Protein AF-A0A9E4CKY4-F1 (afdb_monomer_lite)

pLDDT: mean 94.08, std 6.48, range [57.16, 98.38]

Structure (mmCIF, N/CA/C/O backbone):
data_AF-A0A9E4CKY4-F1
#
_entry.id   AF-A0A9E4CKY4-F1
#
loop_
_atom_site.group_PDB
_atom_site.id
_atom_site.type_symbol
_atom_site.label_atom_id
_atom_site.label_alt_id
_atom_site.label_comp_id
_atom_site.label_asym_id
_atom_site.label_entity_id
_atom_site.label_seq_id
_atom_site.pdbx_PDB_ins_code
_atom_site.Cartn_x
_atom_site.Cartn_y
_atom_site.Cartn_z
_atom_site.occupancy
_atom_site.B_iso_or_equiv
_atom_site.auth_seq_id
_atom_site.auth_comp_id
_atom_site.auth_asym_id
_atom_site.auth_atom_id
_atom_site.pdbx_PDB_model_num
ATOM 1 N N . MET A 1 1 ? -3.805 -0.634 24.691 1.00 61.34 1 MET A N 1
ATOM 2 C CA . MET A 1 1 ? -2.761 -0.137 23.760 1.00 61.34 1 MET A CA 1
ATOM 3 C C . MET A 1 1 ? -3.254 1.125 23.072 1.00 61.34 1 MET A C 1
ATOM 5 O O . MET A 1 1 ? -4.434 1.181 22.730 1.00 61.34 1 MET A O 1
ATOM 9 N N . LYS A 1 2 ? -2.380 2.120 22.867 1.00 76.88 2 LYS A N 1
ATOM 10 C CA . LYS A 1 2 ? -2.698 3.299 22.041 1.00 76.88 2 LYS A CA 1
ATOM 11 C C . LYS A 1 2 ? -3.143 2.828 20.647 1.00 76.88 2 LYS A C 1
ATOM 13 O O . LYS A 1 2 ? -2.597 1.849 20.141 1.00 76.88 2 LYS A O 1
ATOM 18 N N . VAL A 1 3 ? -4.127 3.502 20.046 1.00 83.06 3 VAL A N 1
ATOM 19 C CA . VAL A 1 3 ? -4.767 3.103 18.771 1.00 83.06 3 VAL A CA 1
ATOM 20 C C . VAL A 1 3 ? -3.738 2.833 17.661 1.00 83.06 3 VAL A C 1
ATOM 22 O O . VAL A 1 3 ? -3.904 1.889 16.890 1.00 83.06 3 VAL A O 1
ATOM 25 N N . TYR A 1 4 ? -2.626 3.569 17.660 1.00 88.94 4 TYR A N 1
ATOM 26 C CA . TYR A 1 4 ? -1.533 3.426 16.698 1.00 88.94 4 TYR A CA 1
ATOM 27 C C . TYR A 1 4 ? -0.765 2.098 16.761 1.00 88.94 4 TYR A C 1
ATOM 29 O O . TYR A 1 4 ? -0.247 1.670 15.739 1.00 88.94 4 TYR A O 1
ATOM 37 N N . PHE A 1 5 ? -0.713 1.436 17.921 1.00 91.81 5 PHE A N 1
ATOM 38 C CA . PHE A 1 5 ? 0.074 0.211 18.142 1.00 91.81 5 PHE A CA 1
ATOM 39 C C . PHE A 1 5 ? -0.791 -1.047 18.237 1.00 91.81 5 PHE A C 1
ATOM 41 O O . PHE A 1 5 ? -0.316 -2.111 18.625 1.00 91.81 5 PHE A O 1
ATOM 48 N N . LYS A 1 6 ? -2.085 -0.943 17.923 1.00 92.25 6 LYS A N 1
ATOM 49 C CA . LYS A 1 6 ? -2.936 -2.130 17.858 1.00 92.25 6 LYS A CA 1
ATOM 50 C C . LYS A 1 6 ? -2.504 -3.006 16.674 1.00 92.25 6 LYS A C 1
ATOM 52 O O . LYS A 1 6 ? -2.190 -2.454 15.617 1.00 92.25 6 LYS A O 1
ATOM 57 N N . PRO A 1 7 ? -2.585 -4.344 16.786 1.00 93.25 7 PRO A N 1
ATOM 58 C CA . PRO A 1 7 ? -2.240 -5.248 15.686 1.00 93.25 7 PRO A CA 1
ATOM 59 C C . PRO A 1 7 ? -2.979 -4.933 14.378 1.00 93.25 7 PRO A C 1
ATOM 61 O O . PRO A 1 7 ? -2.389 -4.975 13.304 1.00 93.25 7 PRO A O 1
ATOM 64 N N . SER A 1 8 ? -4.255 -4.534 14.458 1.00 94.25 8 SER A N 1
ATOM 65 C CA . SER A 1 8 ? -5.036 -4.120 13.285 1.00 94.25 8 SER A CA 1
ATOM 66 C C . SER A 1 8 ? -4.474 -2.879 12.592 1.00 94.25 8 SER A C 1
ATOM 68 O O . SER A 1 8 ? -4.545 -2.785 11.373 1.00 94.25 8 SER A O 1
ATOM 70 N N . SER A 1 9 ? -3.932 -1.930 13.354 1.00 95.81 9 SER A N 1
ATOM 71 C CA . SER A 1 9 ? -3.352 -0.697 12.820 1.00 95.81 9 SER A CA 1
ATOM 72 C C . SER A 1 9 ? -1.989 -0.969 12.189 1.00 95.81 9 SER A C 1
ATOM 74 O O . SER A 1 9 ? -1.734 -0.518 11.082 1.00 95.81 9 SER A O 1
ATOM 76 N N . ILE A 1 10 ? -1.156 -1.793 12.836 1.00 96.50 10 ILE A N 1
ATOM 77 C CA . ILE A 1 10 ? 0.135 -2.231 12.279 1.00 96.50 10 ILE A CA 1
ATOM 78 C C . ILE A 1 10 ? -0.073 -2.962 10.949 1.00 96.50 10 ILE A C 1
ATOM 80 O O . ILE A 1 10 ? 0.599 -2.660 9.964 1.00 96.50 10 ILE A O 1
ATOM 84 N N . LEU A 1 11 ? -1.049 -3.874 10.897 1.00 96.94 11 LEU A N 1
ATOM 85 C CA . LEU A 1 11 ? -1.404 -4.574 9.666 1.00 96.94 11 LEU A CA 1
ATOM 86 C C . LEU A 1 11 ? -1.862 -3.601 8.569 1.00 96.94 11 LEU A C 1
ATOM 88 O O . LEU A 1 11 ? -1.486 -3.772 7.414 1.00 96.94 11 LEU A O 1
ATOM 92 N N . PHE A 1 12 ? -2.623 -2.565 8.930 1.00 97.75 12 PHE A N 1
ATOM 93 C CA . PHE A 1 12 ? -3.084 -1.542 7.990 1.00 97.75 12 PHE A CA 1
ATOM 94 C C . PHE A 1 12 ? -1.933 -0.743 7.386 1.00 97.75 12 PHE A C 1
ATOM 96 O O . PHE A 1 12 ? -1.911 -0.529 6.174 1.00 97.75 12 PHE A O 1
ATOM 103 N N . TYR A 1 13 ? -0.954 -0.352 8.202 1.00 97.81 13 TYR A N 1
ATOM 104 C CA . TYR A 1 13 ? 0.244 0.343 7.735 1.00 97.81 13 TYR A CA 1
ATOM 105 C C . TYR A 1 13 ? 1.033 -0.513 6.749 1.00 97.81 13 TYR A C 1
ATOM 107 O O . TYR A 1 13 ? 1.376 -0.049 5.663 1.00 97.81 13 TYR A O 1
ATOM 115 N N . LEU A 1 14 ? 1.273 -1.775 7.115 1.00 97.44 14 LEU A N 1
ATOM 116 C CA . LEU A 1 14 ? 2.056 -2.703 6.311 1.00 97.44 14 LEU A CA 1
ATOM 117 C C . LEU A 1 14 ? 1.368 -3.009 4.975 1.00 97.44 14 LEU A C 1
ATOM 119 O O . LEU A 1 14 ? 1.996 -2.894 3.926 1.00 97.44 14 LEU A O 1
ATOM 123 N N . LEU A 1 15 ? 0.073 -3.346 5.004 1.00 97.31 15 LEU A N 1
ATOM 124 C CA . LEU A 1 15 ? -0.708 -3.616 3.794 1.00 97.31 15 LEU A CA 1
ATOM 125 C C . LEU A 1 15 ? -0.780 -2.393 2.881 1.00 97.31 15 LEU A C 1
ATOM 127 O O . LEU A 1 15 ? -0.623 -2.537 1.673 1.00 97.31 15 LEU A O 1
ATOM 131 N N . SER A 1 16 ? -0.988 -1.198 3.442 1.00 97.81 16 SER A N 1
ATOM 132 C CA . SER A 1 16 ? -1.038 0.037 2.653 1.00 97.81 16 SER A CA 1
ATOM 133 C C . SER A 1 16 ? 0.309 0.314 1.987 1.00 97.81 16 SER A C 1
ATOM 135 O O . SER A 1 16 ? 0.360 0.521 0.778 1.00 97.81 16 SER A O 1
ATOM 137 N N . ALA A 1 17 ? 1.409 0.252 2.742 1.00 98.06 17 ALA A N 1
ATOM 138 C CA . ALA A 1 17 ? 2.745 0.490 2.204 1.00 98.06 17 ALA A CA 1
ATOM 139 C C . ALA A 1 17 ? 3.103 -0.510 1.092 1.00 98.06 17 ALA A C 1
ATOM 141 O O . ALA A 1 17 ? 3.529 -0.100 0.014 1.00 98.06 17 ALA A O 1
ATOM 142 N N . LEU A 1 18 ? 2.881 -1.809 1.322 1.00 97.62 18 LEU A N 1
ATOM 143 C CA . LEU A 1 18 ? 3.209 -2.858 0.352 1.00 97.62 18 LEU A CA 1
ATOM 144 C C . LEU A 1 18 ? 2.335 -2.791 -0.901 1.00 97.62 18 LEU A C 1
ATOM 146 O O . LEU A 1 18 ? 2.848 -2.909 -2.014 1.00 97.62 18 LEU A O 1
ATOM 150 N N . LEU A 1 19 ? 1.025 -2.588 -0.742 1.00 97.81 19 LEU A N 1
ATOM 151 C CA . LEU A 1 19 ? 0.117 -2.508 -1.881 1.00 97.81 19 LEU A CA 1
ATOM 152 C C . LEU A 1 19 ? 0.472 -1.325 -2.782 1.00 97.81 19 LEU A C 1
ATOM 154 O O . LEU A 1 19 ? 0.595 -1.491 -3.994 1.00 97.81 19 LEU A O 1
ATOM 158 N N . PHE A 1 20 ? 0.665 -0.141 -2.202 1.00 98.06 20 PHE A N 1
ATOM 159 C CA . PHE A 1 20 ? 0.993 1.051 -2.980 1.00 98.06 20 PHE A CA 1
ATOM 160 C C . PHE A 1 20 ? 2.417 1.020 -3.535 1.00 98.06 20 PHE A C 1
ATOM 162 O O . PHE A 1 20 ? 2.638 1.554 -4.618 1.00 98.06 20 PHE A O 1
ATOM 169 N N . PHE A 1 21 ? 3.354 0.337 -2.873 1.00 98.12 21 PHE A N 1
ATOM 170 C CA . PHE A 1 21 ? 4.666 0.051 -3.448 1.00 98.12 21 PHE A CA 1
ATOM 171 C C . PHE A 1 21 ? 4.552 -0.748 -4.752 1.00 98.12 21 PHE A C 1
ATOM 173 O O . PHE A 1 21 ? 5.113 -0.355 -5.780 1.00 98.12 21 PHE A O 1
ATOM 180 N N . LEU A 1 22 ? 3.782 -1.840 -4.741 1.00 96.38 22 LEU A N 1
ATOM 181 C CA . LEU A 1 22 ? 3.569 -2.651 -5.939 1.00 96.38 22 LEU A CA 1
ATOM 182 C C . LEU A 1 22 ? 2.817 -1.871 -7.015 1.00 96.38 22 LEU A C 1
ATOM 184 O O . LEU A 1 22 ? 3.237 -1.883 -8.168 1.00 96.38 22 LEU A O 1
ATOM 188 N N . LEU A 1 23 ? 1.754 -1.149 -6.649 1.00 96.06 23 LEU A N 1
ATOM 189 C CA . LEU A 1 23 ? 1.012 -0.314 -7.595 1.00 96.06 23 LEU A CA 1
ATOM 190 C C . LEU A 1 23 ? 1.907 0.752 -8.234 1.00 96.06 23 LEU A C 1
ATOM 192 O O . LEU A 1 23 ? 1.894 0.889 -9.453 1.00 96.06 23 LEU A O 1
ATOM 196 N N . GLY A 1 24 ? 2.718 1.463 -7.447 1.00 96.88 24 GLY A N 1
ATOM 197 C CA . GLY A 1 24 ? 3.655 2.465 -7.958 1.00 96.88 24 GLY A CA 1
ATOM 198 C C . GLY A 1 24 ? 4.669 1.865 -8.931 1.00 96.88 24 GLY A C 1
ATOM 199 O O . GLY A 1 24 ? 4.895 2.418 -10.005 1.00 96.88 24 GLY A O 1
ATOM 200 N N . THR A 1 25 ? 5.204 0.688 -8.602 1.00 96.00 25 THR A N 1
ATOM 201 C CA . THR A 1 25 ? 6.143 -0.051 -9.461 1.00 96.00 25 THR A CA 1
ATOM 202 C C . THR A 1 25 ? 5.480 -0.488 -10.772 1.00 96.00 25 THR A C 1
ATOM 204 O O . THR A 1 25 ? 6.006 -0.236 -11.855 1.00 96.00 25 THR A O 1
ATOM 207 N N . VAL A 1 26 ? 4.298 -1.109 -10.697 1.00 94.25 26 VAL A N 1
ATOM 208 C CA . VAL A 1 26 ? 3.556 -1.603 -11.868 1.00 94.25 26 VAL A CA 1
ATOM 209 C C . VAL A 1 26 ? 3.147 -0.447 -12.779 1.00 94.25 26 VAL A C 1
ATOM 211 O O . VAL A 1 26 ? 3.372 -0.511 -13.987 1.00 94.25 26 VAL A O 1
ATOM 214 N N . LEU A 1 27 ? 2.603 0.635 -12.216 1.00 94.38 27 LEU A N 1
ATOM 215 C CA . LEU A 1 27 ? 2.190 1.810 -12.982 1.00 94.38 27 LEU A CA 1
ATOM 216 C C . LEU A 1 27 ? 3.382 2.509 -13.643 1.00 94.38 27 LEU A C 1
ATOM 218 O O . LEU A 1 27 ? 3.289 2.858 -14.818 1.00 94.38 27 LEU A O 1
ATOM 222 N N . ALA A 1 28 ? 4.514 2.658 -12.948 1.00 96.19 28 ALA A N 1
ATOM 223 C CA . ALA A 1 28 ? 5.730 3.224 -13.536 1.00 96.1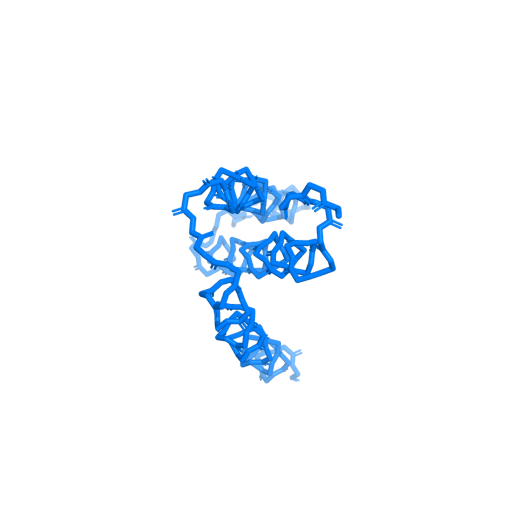9 28 ALA A CA 1
ATOM 224 C C . ALA A 1 28 ? 6.287 2.350 -14.672 1.00 96.19 28 ALA A C 1
ATOM 226 O O . ALA A 1 28 ? 6.745 2.874 -15.692 1.00 96.19 28 ALA A O 1
ATOM 227 N N . GLY A 1 29 ? 6.200 1.024 -14.531 1.00 92.94 29 GLY A N 1
ATOM 228 C CA . GLY A 1 29 ? 6.542 0.076 -15.589 1.00 92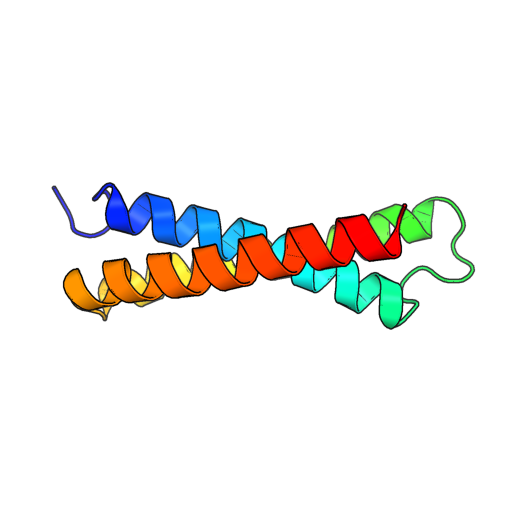.94 29 GLY A CA 1
ATOM 229 C C . GLY A 1 29 ? 5.650 0.229 -16.825 1.00 92.94 29 GLY A C 1
ATOM 230 O O . GLY A 1 29 ? 6.161 0.349 -17.939 1.00 92.94 29 GLY A O 1
ATOM 231 N N . ILE A 1 30 ? 4.327 0.295 -16.635 1.00 92.44 30 ILE A N 1
ATOM 232 C CA . ILE A 1 30 ? 3.348 0.479 -17.723 1.00 92.44 30 ILE A CA 1
ATOM 233 C C . ILE A 1 30 ? 3.531 1.839 -18.409 1.00 92.44 30 ILE A C 1
ATOM 235 O O . ILE A 1 30 ? 3.526 1.913 -19.637 1.00 92.44 30 ILE A O 1
ATOM 239 N N . ALA A 1 31 ? 3.759 2.902 -17.634 1.00 95.12 31 ALA A N 1
ATOM 240 C CA . ALA A 1 31 ? 4.019 4.248 -18.144 1.00 95.12 31 ALA A CA 1
ATOM 241 C C . ALA A 1 31 ? 5.376 4.374 -18.863 1.00 95.12 31 ALA A C 1
ATOM 243 O O . ALA A 1 31 ? 5.644 5.383 -19.510 1.00 95.12 31 ALA A O 1
ATOM 244 N N . GLY A 1 32 ? 6.242 3.359 -18.770 1.00 94.25 32 GLY A N 1
ATOM 245 C CA . GLY A 1 32 ? 7.550 3.360 -19.412 1.00 94.25 32 GLY A CA 1
ATOM 246 C C . GLY A 1 32 ? 8.551 4.320 -18.769 1.00 94.25 32 GLY A C 1
ATOM 247 O O . GLY A 1 32 ? 9.463 4.769 -19.457 1.00 94.25 32 GLY A O 1
ATOM 248 N N . ALA A 1 33 ? 8.419 4.606 -17.469 1.00 92.94 33 ALA A N 1
ATOM 249 C CA . ALA A 1 33 ? 9.230 5.600 -16.755 1.00 92.94 33 ALA A CA 1
ATOM 250 C C . ALA A 1 33 ? 10.752 5.351 -16.834 1.00 92.94 33 ALA A C 1
ATOM 252 O O . ALA A 1 33 ? 11.53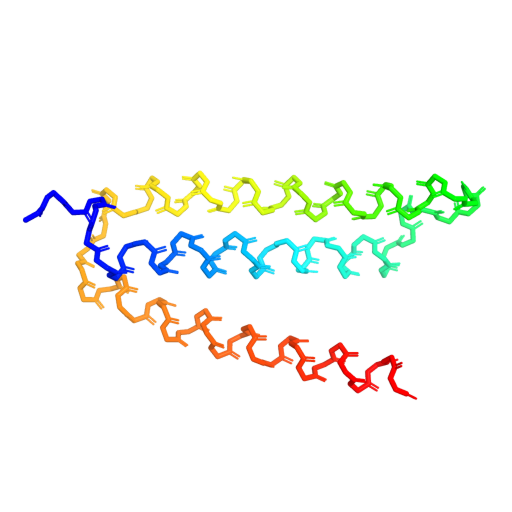7 6.286 -16.724 1.00 92.94 33 ALA A O 1
ATOM 253 N N . GLY A 1 34 ? 11.175 4.098 -17.036 1.00 91.62 34 GLY A N 1
ATOM 254 C CA . GLY A 1 34 ? 12.581 3.707 -17.185 1.00 91.62 34 GLY A CA 1
ATOM 255 C C . GLY A 1 34 ? 13.031 3.393 -18.619 1.00 91.62 34 GLY A C 1
ATOM 256 O O . GLY A 1 34 ? 14.128 2.862 -18.800 1.00 91.62 34 GLY A O 1
ATOM 257 N N . LYS A 1 35 ? 12.204 3.638 -19.649 1.00 94.31 35 LYS A N 1
ATOM 258 C CA . LYS A 1 35 ? 12.540 3.266 -21.038 1.00 94.31 35 LYS A CA 1
ATOM 259 C C . LYS A 1 35 ? 13.765 4.037 -21.541 1.00 94.31 35 LYS A C 1
ATOM 261 O O . LYS A 1 35 ? 13.861 5.247 -21.374 1.00 94.31 35 LYS A O 1
ATOM 266 N N . GLY A 1 36 ? 14.694 3.321 -22.176 1.00 94.56 36 GLY A N 1
A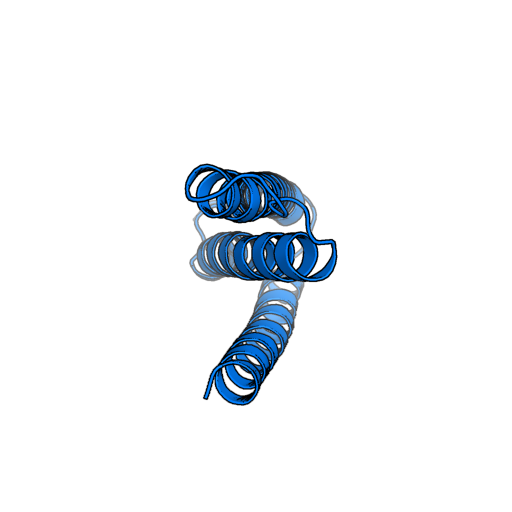TOM 267 C CA . GLY A 1 36 ? 15.929 3.895 -22.729 1.00 94.56 36 GLY A CA 1
ATOM 268 C C . GLY A 1 36 ? 17.039 4.161 -21.705 1.00 94.56 36 GLY A C 1
ATOM 269 O O . GLY A 1 36 ? 18.099 4.632 -22.091 1.00 94.56 36 GLY A O 1
ATOM 270 N N . GLN A 1 37 ? 16.829 3.830 -20.425 1.00 93.31 37 GLN A N 1
ATOM 271 C CA . GLN A 1 37 ? 17.773 4.131 -19.337 1.00 93.31 37 GLN A CA 1
ATOM 272 C C . GLN A 1 37 ? 18.614 2.921 -18.885 1.00 93.31 37 GLN A C 1
ATOM 274 O O . GLN A 1 37 ? 19.297 2.978 -17.863 1.00 93.31 37 GLN A O 1
ATOM 279 N N . GLY A 1 38 ? 18.555 1.797 -19.609 1.00 92.50 38 GLY A N 1
ATOM 280 C CA . GLY A 1 38 ? 19.287 0.575 -19.258 1.00 92.50 38 GLY A CA 1
ATOM 281 C C . GLY A 1 38 ? 19.019 0.129 -17.814 1.00 92.50 38 GLY A C 1
ATOM 282 O O . GLY A 1 38 ? 17.869 0.062 -17.380 1.00 92.50 38 GLY A O 1
ATOM 283 N N . LEU A 1 39 ? 20.085 -0.134 -17.050 1.00 91.25 39 LEU A N 1
ATOM 284 C CA . LEU A 1 39 ? 19.999 -0.574 -15.650 1.00 91.25 39 LEU A CA 1
ATOM 285 C C . LEU A 1 39 ? 19.379 0.486 -14.720 1.00 91.25 39 LEU A C 1
ATOM 287 O O . LEU A 1 39 ? 18.677 0.138 -13.769 1.00 91.25 39 LEU A O 1
ATOM 291 N N . ALA A 1 40 ? 19.573 1.776 -15.020 1.00 94.75 40 ALA A N 1
ATOM 292 C CA . ALA A 1 40 ? 18.962 2.866 -14.260 1.00 94.75 40 ALA A CA 1
ATOM 293 C C . ALA A 1 40 ? 17.432 2.880 -14.409 1.00 94.75 40 ALA A C 1
ATOM 295 O O . ALA A 1 40 ? 16.729 3.314 -13.499 1.00 94.75 40 ALA A O 1
ATOM 296 N N . GLY A 1 41 ? 16.898 2.326 -15.503 1.00 95.31 41 GLY A N 1
ATOM 297 C CA . GLY A 1 41 ? 15.458 2.175 -15.703 1.00 95.31 41 GLY A CA 1
ATOM 298 C C . GLY A 1 41 ? 14.787 1.341 -14.608 1.00 95.31 41 GLY A C 1
ATOM 299 O O . GLY A 1 41 ? 13.710 1.705 -14.136 1.00 95.31 41 GLY A O 1
ATOM 300 N N . GLY A 1 42 ? 15.445 0.274 -14.143 1.00 92.75 42 GLY A N 1
ATOM 301 C CA . GLY A 1 42 ? 14.950 -0.543 -13.031 1.00 92.75 42 GLY A CA 1
ATOM 302 C C . GLY A 1 42 ? 14.920 0.227 -11.710 1.00 92.75 42 GLY A C 1
ATOM 303 O O . GLY A 1 42 ? 13.922 0.188 -10.993 1.00 92.75 42 GLY A O 1
ATOM 304 N N . ALA A 1 43 ? 15.977 0.993 -11.422 1.00 96.31 43 ALA A N 1
ATOM 305 C CA . ALA A 1 43 ? 16.053 1.827 -10.224 1.00 96.31 43 ALA A CA 1
ATOM 306 C C . ALA A 1 43 ? 14.991 2.939 -10.217 1.00 96.31 43 ALA A C 1
ATOM 308 O O . ALA A 1 43 ? 14.385 3.192 -9.179 1.00 96.31 43 ALA A O 1
ATOM 309 N N . ILE A 1 44 ? 14.713 3.560 -11.369 1.00 96.44 44 ILE A N 1
ATOM 310 C CA . ILE A 1 44 ? 13.651 4.568 -11.510 1.00 96.44 44 ILE A CA 1
ATOM 311 C C . ILE A 1 44 ? 12.289 3.952 -11.176 1.00 96.44 44 ILE A C 1
ATOM 313 O O . ILE A 1 44 ? 11.562 4.481 -10.338 1.00 96.44 44 ILE A O 1
ATOM 317 N N . VAL A 1 45 ? 11.955 2.814 -11.791 1.00 97.06 45 VAL A N 1
ATOM 318 C CA . VAL A 1 45 ? 10.668 2.131 -11.578 1.00 97.06 45 VAL A CA 1
ATOM 319 C C . VAL A 1 45 ? 10.507 1.679 -10.121 1.00 97.06 45 VAL A C 1
ATOM 321 O O . VAL A 1 45 ? 9.449 1.896 -9.529 1.00 97.06 45 VAL A O 1
ATOM 324 N N . LEU A 1 46 ? 11.563 1.135 -9.505 1.00 96.94 46 LEU A N 1
ATOM 325 C CA . LEU A 1 46 ? 11.566 0.814 -8.073 1.00 96.94 46 LEU A CA 1
ATOM 326 C C . LEU A 1 46 ? 11.407 2.065 -7.200 1.00 96.94 46 LEU A C 1
ATOM 328 O O . LEU A 1 46 ? 10.675 2.029 -6.213 1.00 96.94 46 LEU A O 1
ATOM 332 N N . GLY A 1 47 ? 12.041 3.178 -7.571 1.00 97.62 47 GLY A N 1
ATOM 333 C CA . GLY A 1 47 ? 11.919 4.460 -6.879 1.00 97.62 47 GLY A CA 1
ATOM 334 C C . GLY A 1 47 ? 10.476 4.964 -6.824 1.00 97.62 47 GLY A C 1
ATOM 335 O O . GLY A 1 47 ? 10.019 5.384 -5.762 1.00 97.62 47 GLY A O 1
ATOM 336 N N . TYR A 1 48 ? 9.721 4.842 -7.921 1.00 98.00 48 TYR A N 1
ATOM 337 C CA . TYR A 1 48 ? 8.281 5.135 -7.928 1.00 98.00 48 TYR A CA 1
ATOM 338 C C . TYR A 1 48 ? 7.504 4.260 -6.941 1.00 98.00 48 TYR A C 1
ATOM 340 O O . TYR A 1 48 ? 6.646 4.772 -6.218 1.00 98.00 48 TYR A O 1
ATOM 348 N N . GLY A 1 49 ? 7.831 2.968 -6.863 1.00 97.94 49 GLY A N 1
ATOM 349 C CA . GLY A 1 49 ? 7.285 2.074 -5.846 1.00 97.94 49 GLY A CA 1
ATOM 350 C C . GLY A 1 49 ? 7.584 2.561 -4.429 1.00 97.94 49 GLY A C 1
ATOM 351 O O . GLY A 1 49 ? 6.669 2.718 -3.622 1.00 97.94 49 GLY A O 1
ATOM 352 N N . VAL A 1 50 ? 8.850 2.858 -4.122 1.00 98.25 50 VAL A N 1
ATOM 353 C CA . VAL A 1 50 ? 9.264 3.331 -2.789 1.00 98.25 50 VAL A CA 1
ATOM 354 C C . VAL A 1 50 ? 8.537 4.620 -2.408 1.00 98.25 50 VAL A C 1
ATOM 356 O O . VAL A 1 50 ? 7.972 4.694 -1.318 1.00 98.25 50 VAL A O 1
ATOM 359 N N . MET A 1 51 ? 8.488 5.613 -3.301 1.00 98.25 51 MET A N 1
ATOM 360 C CA . MET A 1 51 ? 7.779 6.868 -3.037 1.00 98.25 51 MET A CA 1
ATOM 361 C C . MET A 1 51 ? 6.296 6.620 -2.746 1.00 98.25 51 MET A C 1
ATOM 363 O O . MET A 1 51 ? 5.787 7.095 -1.730 1.00 98.25 51 MET A O 1
ATOM 367 N N . ALA A 1 52 ? 5.613 5.839 -3.588 1.00 98.25 52 ALA A N 1
ATOM 368 C CA . ALA A 1 52 ? 4.197 5.528 -3.406 1.00 98.25 52 ALA A CA 1
ATOM 369 C C . ALA A 1 52 ? 3.931 4.788 -2.082 1.00 98.25 52 ALA A C 1
ATOM 371 O O . ALA A 1 52 ? 3.012 5.153 -1.346 1.00 98.25 52 ALA A O 1
ATOM 372 N N . GLY A 1 53 ? 4.760 3.797 -1.742 1.00 98.31 53 GLY A N 1
ATOM 373 C CA . GLY A 1 53 ? 4.667 3.059 -0.482 1.00 98.31 53 GLY A CA 1
ATOM 374 C C . GLY A 1 53 ? 4.894 3.946 0.746 1.00 98.31 53 GLY A C 1
ATOM 375 O O . GLY A 1 53 ? 4.129 3.866 1.707 1.00 98.31 53 GLY A O 1
ATOM 376 N N . CYS A 1 54 ? 5.885 4.843 0.706 1.00 98.38 54 CYS A N 1
ATOM 377 C CA . CYS A 1 54 ? 6.148 5.805 1.779 1.00 98.38 54 CYS A CA 1
ATOM 378 C C . CYS A 1 54 ? 4.984 6.786 1.976 1.00 98.38 54 CYS A C 1
ATOM 380 O O . CYS A 1 54 ? 4.5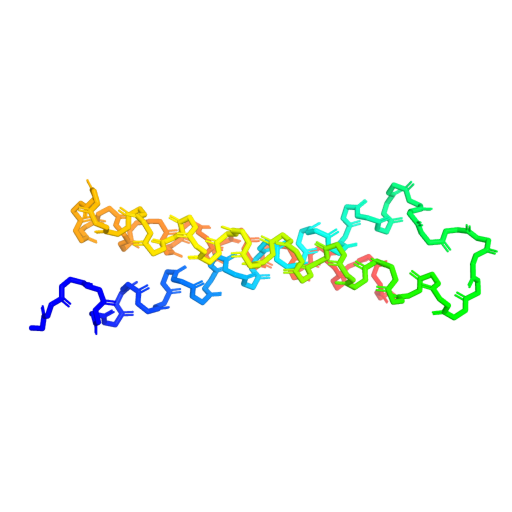44 6.995 3.108 1.00 98.38 54 CYS A O 1
ATOM 382 N N . PHE A 1 55 ? 4.439 7.352 0.893 1.00 98.31 55 PHE A N 1
ATOM 383 C CA . PHE A 1 55 ? 3.265 8.225 0.978 1.00 98.31 55 PHE A CA 1
ATOM 384 C C . PHE A 1 55 ? 2.051 7.488 1.551 1.00 98.31 55 PHE A C 1
ATOM 386 O O . PHE A 1 55 ? 1.377 8.013 2.438 1.00 98.31 55 PHE A O 1
ATOM 393 N N . ALA A 1 56 ? 1.803 6.254 1.107 1.00 98.19 56 ALA A N 1
ATOM 394 C CA . ALA A 1 56 ? 0.719 5.429 1.628 1.00 98.19 56 ALA A CA 1
ATOM 395 C C . ALA A 1 56 ? 0.910 5.078 3.110 1.00 98.19 56 ALA A C 1
ATOM 397 O O . ALA A 1 56 ? -0.060 5.087 3.865 1.00 98.19 56 ALA A O 1
ATOM 398 N N . LEU A 1 57 ? 2.145 4.821 3.550 1.00 98.06 57 LEU A N 1
ATOM 399 C CA . LEU A 1 57 ? 2.461 4.567 4.954 1.00 98.06 57 LEU A CA 1
ATOM 400 C C . LEU A 1 57 ? 2.124 5.778 5.832 1.00 98.06 57 LEU A C 1
ATOM 402 O O . LEU A 1 57 ? 1.432 5.634 6.841 1.00 98.06 57 LEU A O 1
ATOM 406 N N . ILE A 1 58 ? 2.566 6.972 5.429 1.00 98.06 58 ILE A N 1
ATOM 407 C CA . ILE A 1 58 ? 2.268 8.220 6.145 1.00 98.06 58 ILE A CA 1
ATOM 408 C C . ILE A 1 58 ? 0.754 8.447 6.182 1.00 98.06 58 ILE A C 1
ATOM 410 O O . ILE A 1 58 ? 0.189 8.673 7.254 1.00 98.06 58 ILE A O 1
ATOM 414 N N . ALA A 1 59 ? 0.077 8.313 5.038 1.00 97.75 59 ALA A N 1
ATOM 415 C CA . ALA A 1 59 ? -1.372 8.449 4.954 1.00 97.75 59 ALA A CA 1
ATOM 416 C C . ALA A 1 59 ? -2.094 7.442 5.863 1.00 97.75 59 ALA A C 1
ATOM 418 O O . ALA A 1 59 ? -3.060 7.806 6.535 1.00 97.75 59 ALA A O 1
ATOM 419 N N . ALA A 1 60 ? -1.615 6.199 5.947 1.00 97.06 60 ALA A N 1
ATOM 420 C CA . ALA A 1 60 ? -2.199 5.163 6.790 1.00 97.06 60 ALA A CA 1
ATOM 421 C C . ALA A 1 60 ? -2.046 5.480 8.288 1.00 97.06 60 ALA A C 1
ATOM 423 O O . ALA A 1 60 ? -3.012 5.336 9.043 1.00 97.06 60 ALA A O 1
ATOM 424 N N . ILE A 1 61 ? -0.873 5.967 8.711 1.00 96.44 61 ILE A N 1
ATOM 425 C CA . ILE A 1 61 ? -0.614 6.403 10.094 1.00 96.44 61 ILE A CA 1
ATOM 426 C C . ILE A 1 61 ? -1.551 7.548 10.480 1.00 96.44 61 ILE A C 1
ATOM 428 O O . ILE A 1 61 ? -2.213 7.476 11.517 1.00 96.44 61 ILE A O 1
ATOM 432 N N . VAL A 1 62 ? -1.651 8.572 9.627 1.00 96.62 62 VAL A N 1
ATOM 433 C CA . VAL A 1 62 ? -2.553 9.713 9.838 1.00 96.62 62 VAL A CA 1
ATOM 434 C C . VAL A 1 62 ? -4.000 9.226 9.910 1.00 96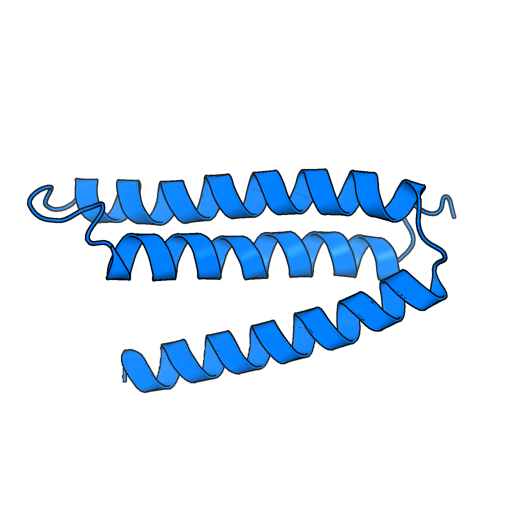.62 62 VAL A C 1
ATOM 436 O O . VAL A 1 62 ? -4.705 9.539 10.865 1.00 96.62 62 VAL A O 1
ATOM 439 N N . THR A 1 63 ? -4.425 8.386 8.964 1.00 95.69 63 THR A N 1
ATOM 440 C CA . THR A 1 63 ? -5.795 7.858 8.877 1.00 95.69 63 THR A CA 1
ATOM 441 C C . THR A 1 63 ? -6.220 7.153 10.161 1.00 95.69 63 THR A C 1
ATOM 443 O O . THR A 1 63 ? -7.313 7.413 10.660 1.00 95.69 63 THR A O 1
ATOM 446 N N . VAL A 1 64 ? -5.365 6.318 10.759 1.00 95.69 64 VAL A N 1
ATOM 447 C CA . VAL A 1 64 ? -5.687 5.610 12.013 1.00 95.69 64 VAL A CA 1
ATOM 448 C C . VAL A 1 64 ? -6.020 6.562 13.172 1.00 95.69 64 VAL A C 1
ATOM 450 O O . VAL A 1 64 ? -6.796 6.187 14.050 1.00 95.69 64 VAL A O 1
ATOM 453 N N . GLY A 1 65 ? -5.522 7.803 13.153 1.00 93.19 65 GLY A N 1
ATOM 454 C CA . GLY A 1 65 ? -5.897 8.839 14.119 1.00 93.19 65 GLY A CA 1
ATOM 455 C C . GLY A 1 65 ? -7.345 9.338 13.993 1.00 93.19 65 GLY A C 1
ATOM 456 O O . GLY A 1 65 ? -7.903 9.824 14.974 1.00 93.19 65 GLY A O 1
ATOM 457 N N . PHE A 1 66 ? -7.975 9.179 12.824 1.00 94.19 66 PHE A N 1
ATOM 458 C CA . PHE A 1 66 ? -9.299 9.740 12.509 1.00 94.19 66 PHE A CA 1
ATOM 459 C C . PHE A 1 66 ? -10.409 8.693 12.329 1.00 94.19 66 PHE A C 1
ATOM 461 O O . PHE A 1 66 ? -11.591 9.044 12.292 1.00 94.19 66 PHE A O 1
ATOM 468 N N . VAL A 1 67 ? -10.079 7.401 12.222 1.00 94.19 67 VAL A N 1
ATOM 469 C CA . VAL A 1 67 ? -11.073 6.326 12.045 1.00 94.19 67 VAL A CA 1
ATOM 470 C C . VAL A 1 67 ? -11.196 5.395 13.246 1.00 94.19 67 VAL A C 1
ATOM 472 O O . VAL A 1 67 ? -10.246 5.076 13.952 1.00 94.19 67 VAL A O 1
ATOM 475 N N . LYS A 1 68 ? -12.421 4.891 13.436 1.00 93.75 68 LYS A N 1
ATOM 476 C CA . LYS A 1 68 ? -12.729 3.842 14.416 1.00 93.75 68 LYS A CA 1
ATOM 477 C C . LYS A 1 68 ? -12.041 2.532 14.024 1.00 93.75 68 LYS A C 1
ATOM 479 O O . LYS A 1 68 ? -11.975 2.188 12.846 1.00 93.75 68 LYS A O 1
ATOM 484 N N . GLU A 1 69 ? -11.647 1.739 15.015 1.00 91.19 69 GLU A N 1
ATOM 485 C CA . GLU A 1 69 ? -10.961 0.457 14.801 1.00 91.19 69 GLU A CA 1
ATOM 486 C C . GLU A 1 69 ? -11.750 -0.527 13.917 1.00 91.19 69 GLU A C 1
ATOM 488 O O . GLU A 1 69 ? -11.163 -1.222 13.089 1.00 91.19 69 GLU A O 1
ATOM 493 N N . SER A 1 70 ? -13.082 -0.563 14.030 1.00 92.19 70 SER A N 1
ATOM 494 C CA . SER A 1 70 ? -13.932 -1.404 13.173 1.00 92.19 70 SER A CA 1
ATOM 495 C C . SER A 1 70 ? -13.785 -1.067 11.684 1.00 92.19 70 SER A C 1
ATOM 497 O O . SER A 1 70 ? -13.802 -1.967 10.838 1.00 92.19 70 SER A O 1
ATOM 499 N N . ARG A 1 71 ? -13.568 0.215 11.358 1.00 95.31 71 ARG A N 1
ATOM 500 C CA . ARG A 1 71 ? -13.286 0.666 9.990 1.00 95.31 71 ARG A CA 1
ATOM 501 C C . ARG A 1 71 ? -11.885 0.263 9.547 1.00 95.31 71 ARG A C 1
ATOM 503 O O . ARG A 1 71 ? -11.759 -0.278 8.458 1.00 95.31 71 ARG A O 1
ATOM 510 N N . VAL A 1 72 ? -10.874 0.401 10.407 1.00 95.94 72 VAL A N 1
ATOM 511 C CA . VAL A 1 72 ? -9.500 -0.060 10.113 1.00 95.94 72 VAL A CA 1
ATOM 512 C C . VAL A 1 72 ? -9.480 -1.558 9.785 1.00 95.94 72 VAL A C 1
ATOM 514 O O . VAL A 1 72 ? -8.891 -1.971 8.790 1.00 95.94 72 VAL A O 1
ATOM 517 N N . ARG A 1 73 ? -10.203 -2.386 10.551 1.00 95.75 73 ARG A N 1
ATOM 518 C CA . ARG A 1 73 ? -10.342 -3.825 10.255 1.00 95.75 73 ARG A CA 1
ATOM 519 C C . ARG A 1 73 ? -11.029 -4.091 8.913 1.00 95.75 73 ARG A C 1
ATOM 521 O O . ARG A 1 73 ? -10.657 -5.035 8.223 1.00 95.75 73 ARG A O 1
ATOM 528 N N . SER A 1 74 ? -12.021 -3.282 8.550 1.00 96.75 74 SER A N 1
ATOM 529 C CA . SER A 1 74 ? -12.707 -3.396 7.257 1.00 96.75 74 SER A CA 1
ATOM 530 C C . SER A 1 74 ? -11.780 -3.004 6.104 1.00 96.75 74 SER A C 1
ATOM 532 O O . SER A 1 74 ? -11.696 -3.731 5.118 1.00 96.75 74 SER A O 1
ATOM 534 N N . PHE A 1 75 ? -11.005 -1.927 6.262 1.00 96.50 75 PHE A N 1
ATOM 535 C CA . PHE A 1 75 ? -9.992 -1.527 5.289 1.00 96.50 75 PHE A CA 1
ATOM 536 C C . PHE A 1 75 ? -8.907 -2.584 5.109 1.00 96.50 75 PHE A C 1
ATOM 538 O O . PHE A 1 75 ? -8.552 -2.865 3.973 1.00 96.50 75 PHE A O 1
ATOM 545 N N . ASN A 1 76 ? -8.449 -3.243 6.177 1.00 97.44 76 ASN A N 1
ATOM 546 C CA . ASN A 1 76 ? -7.498 -4.353 6.053 1.00 97.44 76 ASN A CA 1
ATOM 547 C C . ASN A 1 76 ? -8.022 -5.484 5.172 1.00 97.44 76 ASN A C 1
ATOM 549 O O . ASN A 1 76 ? -7.271 -6.009 4.360 1.00 97.44 76 ASN A O 1
ATOM 553 N N . LYS A 1 77 ? -9.302 -5.854 5.304 1.00 97.56 77 LYS A N 1
ATOM 554 C CA . LYS A 1 77 ? -9.905 -6.897 4.460 1.00 97.56 77 LYS A CA 1
ATOM 555 C C . LYS A 1 77 ? -9.918 -6.485 2.990 1.00 97.56 77 LYS A C 1
ATOM 557 O O . LYS A 1 77 ? -9.559 -7.284 2.133 1.00 97.56 77 LYS A O 1
ATOM 562 N N . ILE A 1 78 ? -10.300 -5.238 2.715 1.00 97.31 78 ILE A N 1
ATOM 563 C CA . ILE A 1 78 ? -10.340 -4.690 1.354 1.00 97.31 78 ILE A CA 1
ATOM 564 C C . ILE A 1 78 ? -8.924 -4.615 0.769 1.00 97.31 78 ILE A C 1
ATOM 566 O O . ILE A 1 78 ? -8.688 -5.122 -0.322 1.00 97.31 78 ILE A O 1
ATOM 570 N N . LEU A 1 79 ? -7.967 -4.052 1.510 1.00 96.56 79 LEU A N 1
ATOM 571 C CA . LEU A 1 79 ? -6.564 -3.965 1.101 1.00 96.56 79 LEU A CA 1
ATOM 572 C C . LEU A 1 79 ? -5.958 -5.345 0.850 1.00 96.56 79 LEU A C 1
ATOM 574 O O . LEU A 1 79 ? -5.282 -5.524 -0.154 1.00 96.56 79 LEU A O 1
ATOM 578 N N . ALA A 1 80 ? -6.222 -6.323 1.718 1.00 97.06 80 ALA A N 1
ATOM 579 C CA . ALA A 1 80 ? -5.744 -7.690 1.538 1.00 97.06 80 ALA A CA 1
ATOM 580 C C . ALA A 1 80 ? -6.333 -8.342 0.278 1.00 97.06 80 ALA A C 1
ATOM 582 O O . ALA A 1 80 ? -5.603 -8.997 -0.461 1.00 97.06 80 ALA A O 1
ATOM 583 N N . ALA A 1 81 ? -7.624 -8.131 -0.001 1.00 97.44 81 ALA A N 1
ATOM 584 C CA . ALA A 1 81 ? -8.259 -8.630 -1.219 1.00 97.44 81 ALA A CA 1
ATOM 585 C C . ALA A 1 81 ? -7.643 -8.002 -2.480 1.00 97.44 81 ALA A C 1
ATOM 587 O O . ALA A 1 81 ? -7.291 -8.718 -3.414 1.00 97.44 81 ALA A O 1
ATOM 588 N N . ILE A 1 82 ? -7.447 -6.679 -2.490 1.00 96.88 82 ILE A N 1
ATOM 589 C CA . ILE A 1 82 ? -6.807 -5.975 -3.611 1.00 96.88 82 ILE A CA 1
ATOM 590 C C . ILE A 1 82 ? -5.354 -6.433 -3.775 1.00 96.88 82 ILE A C 1
ATOM 592 O O . ILE A 1 82 ? -4.911 -6.671 -4.894 1.00 96.88 82 ILE A O 1
ATOM 596 N N . PHE A 1 83 ? -4.620 -6.603 -2.674 1.00 95.62 83 PHE A N 1
ATOM 597 C CA . PHE A 1 83 ? -3.245 -7.095 -2.695 1.00 95.62 83 PHE A CA 1
ATOM 598 C C . PHE A 1 83 ? -3.160 -8.500 -3.292 1.00 95.62 83 PHE A C 1
ATOM 600 O O . PHE A 1 83 ? -2.349 -8.730 -4.183 1.00 95.62 83 PHE A O 1
ATOM 607 N N . ALA A 1 84 ? -4.038 -9.415 -2.876 1.00 96.19 84 ALA A N 1
ATOM 608 C CA . ALA A 1 84 ? -4.108 -10.755 -3.447 1.00 96.19 84 ALA A CA 1
ATOM 609 C C . ALA A 1 84 ? -4.407 -10.717 -4.955 1.00 96.19 84 ALA A C 1
ATOM 611 O O . ALA A 1 84 ? -3.708 -11.367 -5.729 1.00 96.19 84 ALA A O 1
ATOM 612 N N . LEU A 1 85 ? -5.384 -9.911 -5.386 1.00 95.81 85 LEU A N 1
ATOM 613 C CA . LEU A 1 85 ? -5.707 -9.736 -6.806 1.00 95.81 85 LEU A CA 1
ATOM 614 C C . LEU A 1 85 ? -4.528 -9.168 -7.604 1.00 95.81 85 LEU A C 1
ATOM 616 O O . LEU A 1 85 ? -4.262 -9.629 -8.711 1.00 95.81 85 LEU A O 1
ATOM 620 N N . LEU A 1 86 ? -3.799 -8.201 -7.043 1.00 93.62 86 LEU A N 1
ATOM 621 C CA . LEU A 1 86 ? -2.631 -7.609 -7.690 1.00 93.62 86 LEU A CA 1
ATOM 622 C C . LEU A 1 86 ? -1.489 -8.622 -7.832 1.00 93.62 86 LEU A C 1
ATOM 624 O O . LEU A 1 86 ? -0.877 -8.697 -8.892 1.00 93.62 86 LEU A O 1
ATOM 628 N N . ILE A 1 87 ? -1.220 -9.423 -6.798 1.00 93.31 87 ILE A N 1
ATOM 629 C CA . ILE A 1 87 ? -0.217 -10.494 -6.862 1.00 93.31 87 ILE A CA 1
ATOM 630 C C . ILE A 1 87 ? -0.600 -11.522 -7.926 1.00 93.31 87 ILE A C 1
ATOM 632 O O . ILE A 1 87 ? 0.238 -11.877 -8.750 1.00 93.31 87 ILE A O 1
ATOM 636 N N . ILE A 1 88 ? -1.866 -11.947 -7.960 1.00 94.62 88 ILE A N 1
ATOM 637 C CA . ILE A 1 88 ? -2.378 -12.856 -8.991 1.00 94.62 88 ILE A CA 1
ATOM 638 C C . ILE A 1 88 ? -2.161 -12.254 -10.384 1.00 94.62 88 ILE A C 1
ATOM 640 O O . ILE A 1 88 ? -1.614 -12.919 -11.258 1.00 94.62 88 ILE A O 1
ATOM 644 N N . PHE A 1 89 ? -2.526 -10.986 -10.584 1.00 90.69 89 PHE A N 1
ATOM 645 C CA . PHE A 1 89 ? -2.316 -10.285 -11.850 1.00 90.69 89 PHE A CA 1
ATOM 646 C C . PHE A 1 89 ? -0.839 -10.249 -12.266 1.00 90.69 89 PHE A C 1
ATOM 648 O O . PHE A 1 89 ? -0.526 -10.534 -13.420 1.00 90.69 89 PHE A O 1
ATOM 655 N N . ILE A 1 90 ? 0.072 -9.926 -11.341 1.00 88.69 90 ILE A N 1
ATOM 656 C CA . ILE A 1 90 ? 1.518 -9.909 -11.606 1.00 88.69 90 ILE A CA 1
ATOM 657 C C . ILE A 1 90 ? 1.994 -11.309 -12.010 1.00 88.69 90 ILE A C 1
ATOM 659 O O . ILE A 1 90 ? 2.690 -11.438 -13.011 1.00 88.69 90 ILE A O 1
ATOM 663 N N . ILE A 1 91 ? 1.581 -12.358 -11.295 1.00 92.06 91 ILE A N 1
ATOM 664 C CA . ILE A 1 91 ? 1.950 -13.740 -11.632 1.00 92.06 91 ILE A CA 1
ATOM 665 C C . ILE A 1 91 ? 1.479 -14.093 -13.049 1.00 92.06 91 ILE A C 1
ATOM 667 O O . ILE A 1 91 ? 2.296 -14.510 -13.859 1.00 92.06 91 ILE A O 1
ATOM 671 N N . TYR A 1 92 ? 0.212 -13.842 -13.390 1.00 92.06 92 TYR A N 1
ATOM 672 C CA . TYR A 1 92 ? -0.314 -14.114 -14.737 1.00 92.06 92 TYR A CA 1
ATOM 673 C C . TYR A 1 92 ? 0.348 -13.289 -15.848 1.00 92.06 92 TYR A C 1
ATOM 675 O O . TYR A 1 92 ? 0.347 -13.705 -17.001 1.00 92.06 92 TYR A O 1
ATOM 683 N N . ARG A 1 93 ? 0.855 -12.091 -15.537 1.00 82.69 93 ARG A N 1
ATOM 684 C CA . ARG A 1 93 ? 1.495 -11.202 -16.517 1.00 82.69 93 ARG A CA 1
ATOM 685 C C . ARG A 1 93 ? 2.941 -11.602 -16.825 1.00 82.69 93 ARG A C 1
ATOM 687 O O . ARG A 1 93 ? 3.411 -11.284 -17.915 1.00 82.69 93 ARG A O 1
ATOM 694 N N . PHE A 1 94 ? 3.641 -12.183 -15.850 1.00 75.69 94 PHE A N 1
ATOM 695 C CA . PHE A 1 94 ? 5.083 -12.455 -15.903 1.00 75.69 94 PHE A CA 1
ATOM 696 C C . PHE A 1 94 ? 5.446 -13.954 -15.877 1.00 75.69 94 PHE A C 1
ATOM 698 O O . PHE A 1 94 ? 6.636 -14.269 -15.899 1.00 75.69 94 PHE A O 1
ATOM 705 N N . GLN A 1 95 ? 4.459 -14.856 -15.832 1.00 57.16 95 GLN A N 1
ATOM 706 C CA . GLN A 1 95 ? 4.592 -16.250 -16.283 1.00 57.16 95 GLN A CA 1
ATOM 707 C C . GLN A 1 95 ? 4.433 -16.332 -17.802 1.00 57.16 95 GLN A C 1
ATOM 709 O O . GLN A 1 95 ? 5.149 -17.163 -18.400 1.00 57.16 95 GLN A O 1
#

Radius of gyration: 15.26 Å; chains: 1; bounding box: 34×26×46 Å

Foldseek 3Di:
DPLCPDPLLVLLLVLQLQLQLLVQLVVCVVVQVLPPVPPVSNVRSSVSSNVRSVVSNVVSSVVSVPDDSVVSNVSSVVSVVSSVVSVVVVVVVPD

Sequence (95 aa):
MKVYFKPSSILFYLLSALLFFLLGTVLAGIAGAGKGQGLAGGAIVLGYGVMAGCFALIAAIVTVGFVKESRVRSFNKILAAIFALLIIFIIYRFQ

Secondary structure (DSSP, 8-state):
--GGGSHHHHHHHHHHHHHHHHHHHHHHHHTTTTTT-THHHHHHHHHHHHHHHHHHHHHHHHHHHHS-HHHHHHHHHHHHHHHHHHHHHHHHHH-